Protein AF-A0A0F3RJ42-F1 (afdb_monomer_lite)

Structure (mmCIF, N/CA/C/O backbone):
data_AF-A0A0F3RJ42-F1
#
_entry.id   AF-A0A0F3RJ42-F1
#
loop_
_atom_site.group_PDB
_atom_site.id
_atom_site.type_symbol
_atom_site.label_atom_id
_atom_site.label_alt_id
_atom_site.label_comp_id
_atom_site.label_asym_id
_atom_site.label_entity_id
_atom_site.label_seq_id
_atom_site.pdbx_PDB_ins_code
_atom_site.Cartn_x
_atom_site.Cartn_y
_atom_site.Cartn_z
_atom_site.occupancy
_atom_site.B_iso_or_equiv
_atom_site.auth_seq_id
_atom_site.auth_comp_id
_atom_site.auth_asym_id
_atom_site.auth_atom_id
_atom_site.pdbx_PDB_model_num
ATOM 1 N N . MET A 1 1 ? -20.450 -3.547 22.075 1.00 48.34 1 MET A N 1
ATOM 2 C CA . MET A 1 1 ? -19.532 -4.074 21.037 1.00 48.34 1 MET A CA 1
ATOM 3 C C . MET A 1 1 ? -18.814 -2.887 20.416 1.00 48.34 1 MET A C 1
ATOM 5 O O . MET A 1 1 ? -19.511 -1.927 20.094 1.00 48.34 1 MET A O 1
ATOM 9 N N . PRO A 1 2 ? -17.475 -2.881 20.287 1.00 57.62 2 PRO A N 1
ATOM 10 C CA . PRO A 1 2 ? -16.811 -1.814 19.553 1.00 57.62 2 PRO A CA 1
ATOM 11 C C . PRO A 1 2 ? -17.298 -1.879 18.106 1.00 57.62 2 PRO A C 1
ATOM 13 O O . PRO A 1 2 ? -17.276 -2.944 17.488 1.00 57.62 2 PRO A O 1
ATOM 16 N N . LYS A 1 3 ? -17.813 -0.759 17.598 1.00 59.75 3 LYS A N 1
ATOM 17 C CA . LYS A 1 3 ? -18.246 -0.618 16.206 1.00 59.75 3 LYS A CA 1
ATOM 18 C C . LYS A 1 3 ? -17.030 -0.965 15.342 1.00 59.75 3 LYS A C 1
ATOM 20 O O . LYS A 1 3 ? -15.992 -0.324 15.499 1.00 59.75 3 LYS A O 1
ATOM 25 N N . ALA A 1 4 ? -17.119 -2.024 14.537 1.00 63.81 4 ALA A N 1
ATOM 26 C CA . ALA A 1 4 ? -16.021 -2.442 13.675 1.00 63.81 4 ALA A CA 1
ATOM 27 C C . ALA A 1 4 ? -15.678 -1.262 12.764 1.00 63.81 4 ALA A C 1
ATOM 29 O O . ALA A 1 4 ? -16.504 -0.860 11.950 1.00 63.81 4 ALA A O 1
ATOM 30 N N . ASP A 1 5 ? -14.518 -0.655 12.994 1.00 67.31 5 ASP A N 1
ATOM 31 C CA . ASP A 1 5 ? -14.036 0.463 12.198 1.00 67.31 5 ASP A CA 1
ATOM 32 C C . ASP A 1 5 ? -13.495 -0.113 10.883 1.00 67.31 5 ASP A C 1
ATOM 34 O O . ASP A 1 5 ? -12.494 -0.837 10.900 1.00 67.31 5 ASP A O 1
ATOM 38 N N . PRO A 1 6 ? -14.196 0.101 9.765 1.00 64.06 6 PRO A N 1
ATOM 39 C CA . PRO A 1 6 ? -13.918 -0.580 8.523 1.00 64.06 6 PRO A CA 1
ATOM 40 C C . PRO A 1 6 ? -12.826 0.159 7.739 1.00 64.06 6 PRO A C 1
ATOM 42 O O . PRO A 1 6 ? -13.089 0.776 6.706 1.00 64.06 6 PRO A O 1
ATOM 45 N N . ALA A 1 7 ? -11.583 0.127 8.217 1.00 67.81 7 ALA A N 1
ATOM 46 C CA . ALA A 1 7 ? -10.468 0.538 7.373 1.00 67.81 7 ALA A CA 1
ATOM 47 C C . ALA A 1 7 ? -10.206 -0.547 6.333 1.00 67.81 7 ALA A C 1
ATOM 49 O O . ALA A 1 7 ? -9.675 -1.614 6.635 1.00 67.81 7 ALA A O 1
ATOM 50 N N . PHE A 1 8 ? -10.605 -0.270 5.096 1.00 68.75 8 PHE A N 1
ATOM 51 C CA . PHE A 1 8 ? -10.432 -1.192 3.985 1.00 68.75 8 PHE A CA 1
ATOM 52 C C . PHE A 1 8 ? -9.516 -0.587 2.930 1.00 68.75 8 PHE A C 1
ATOM 54 O O . PHE A 1 8 ? -9.709 0.550 2.497 1.00 68.75 8 PHE A O 1
ATOM 61 N N . LEU A 1 9 ? -8.565 -1.389 2.463 1.00 72.44 9 LEU A N 1
ATOM 62 C CA . LEU A 1 9 ? -7.912 -1.167 1.182 1.00 72.44 9 LEU A CA 1
ATOM 63 C C . LEU A 1 9 ? -8.943 -1.430 0.076 1.00 72.44 9 LEU A C 1
ATOM 65 O O . LEU A 1 9 ? -9.423 -2.555 -0.059 1.00 72.44 9 LEU A O 1
ATOM 69 N N . LYS A 1 10 ? -9.285 -0.415 -0.724 1.00 78.31 10 LYS A N 1
ATOM 70 C CA . LYS A 1 10 ? -10.101 -0.620 -1.929 1.00 78.31 10 LYS A CA 1
ATOM 71 C C . LYS A 1 10 ? -9.199 -0.778 -3.137 1.00 78.31 10 LYS A C 1
ATOM 73 O O . LYS A 1 10 ? -8.414 0.116 -3.449 1.00 78.31 10 LYS A O 1
ATOM 78 N N . ILE A 1 11 ? -9.368 -1.893 -3.833 1.00 78.69 11 ILE A N 1
ATOM 79 C CA . ILE A 1 11 ? -8.638 -2.223 -5.052 1.00 78.69 11 ILE A CA 1
ATOM 80 C C . ILE A 1 11 ? -9.593 -2.053 -6.231 1.00 78.69 11 ILE A C 1
ATOM 82 O O . ILE A 1 11 ? -10.637 -2.698 -6.288 1.00 78.69 11 ILE A O 1
ATOM 86 N N . HIS A 1 12 ? -9.262 -1.145 -7.143 1.00 81.06 12 HIS A N 1
ATOM 87 C CA . HIS A 1 12 ? -10.036 -0.882 -8.347 1.00 81.06 12 HIS A CA 1
ATOM 88 C C . HIS A 1 12 ? -9.311 -1.510 -9.526 1.00 81.06 12 HIS A C 1
ATOM 90 O O . HIS A 1 12 ? -8.202 -1.095 -9.871 1.00 81.06 12 HIS A O 1
ATOM 96 N N . TYR A 1 13 ? -9.966 -2.478 -10.151 1.00 82.62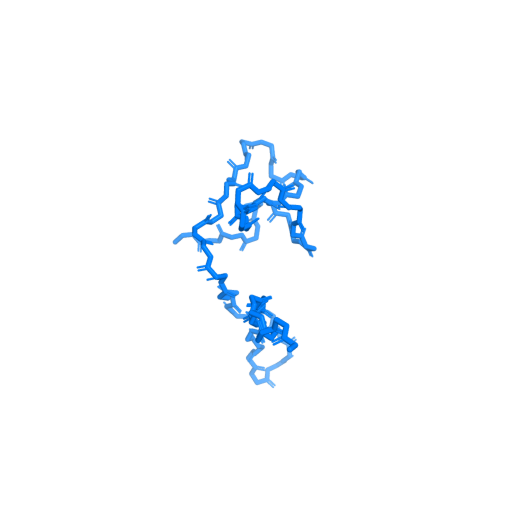 13 TYR A N 1
ATOM 97 C CA . TYR A 1 13 ? -9.526 -3.055 -11.410 1.00 82.62 13 TYR A CA 1
ATOM 98 C C . TYR A 1 13 ? -10.222 -2.350 -12.578 1.00 82.62 13 TYR A C 1
ATOM 100 O O . TYR A 1 13 ? -11.350 -1.867 -12.434 1.00 82.62 13 TYR A O 1
ATOM 108 N N . ASP A 1 14 ? -9.547 -2.248 -13.718 1.00 85.38 14 ASP A N 1
ATOM 109 C CA . ASP A 1 14 ? -10.174 -1.840 -14.973 1.00 85.38 14 ASP A CA 1
ATOM 110 C C . ASP A 1 14 ? -10.947 -3.003 -15.623 1.00 85.38 14 ASP A C 1
ATOM 112 O O . ASP A 1 14 ? -11.080 -4.094 -15.062 1.00 85.38 14 ASP A O 1
ATOM 116 N N . ARG A 1 15 ? -11.499 -2.756 -16.817 1.00 91.12 15 ARG A N 1
ATOM 117 C CA . ARG A 1 15 ? -12.267 -3.760 -17.569 1.00 91.12 15 ARG A CA 1
ATOM 118 C C . ARG A 1 15 ? -11.418 -4.944 -18.040 1.00 91.12 15 ARG A C 1
ATOM 120 O O . ARG A 1 15 ? -11.986 -6.001 -18.289 1.00 91.12 15 ARG A O 1
ATOM 127 N N . ASP A 1 16 ? -10.099 -4.777 -18.113 1.00 92.69 16 ASP A N 1
ATOM 128 C CA . ASP A 1 16 ? -9.148 -5.816 -18.510 1.00 92.69 16 ASP A CA 1
ATOM 129 C C . ASP A 1 16 ? -8.630 -6.609 -17.295 1.00 92.69 16 ASP A C 1
ATOM 131 O O . ASP A 1 16 ? -7.765 -7.476 -17.430 1.00 92.69 16 ASP A O 1
ATOM 135 N N . GLY A 1 17 ? -9.137 -6.316 -16.090 1.00 81.69 17 GLY A N 1
ATOM 136 C CA . GLY A 1 17 ? -8.693 -6.939 -14.846 1.00 81.69 17 GLY A CA 1
ATOM 137 C C . GLY A 1 17 ? -7.334 -6.430 -14.361 1.00 81.69 17 GLY A C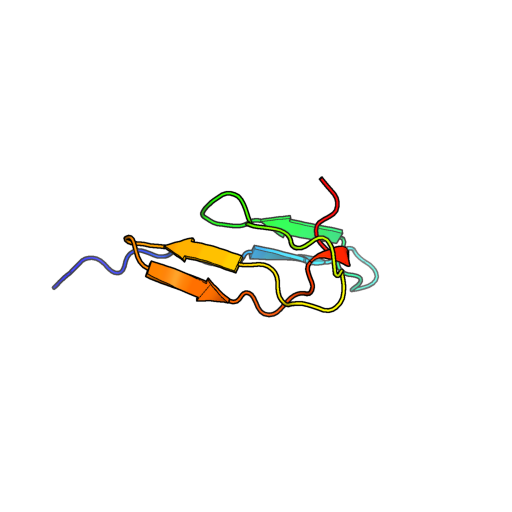 1
ATOM 138 O O . GLY A 1 17 ? -6.751 -7.023 -13.451 1.00 81.69 17 GLY A O 1
ATOM 139 N N . LYS A 1 18 ? -6.813 -5.337 -14.930 1.00 82.25 18 LYS A N 1
ATOM 140 C CA . LYS A 1 18 ? -5.5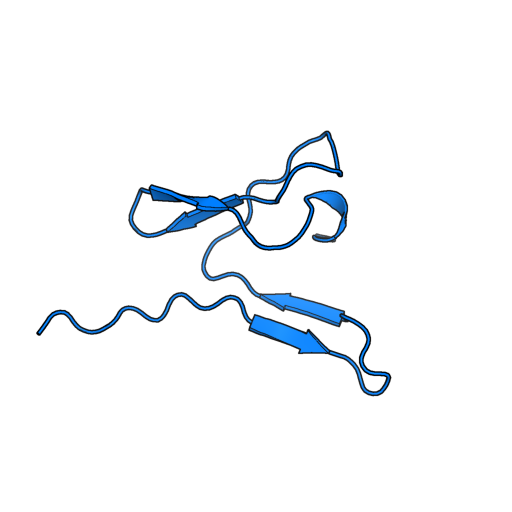72 -4.716 -14.463 1.00 82.25 18 LYS A CA 1
ATOM 141 C C . LYS A 1 18 ? -5.853 -3.784 -13.302 1.00 82.25 18 LYS A C 1
ATOM 143 O O . LYS A 1 18 ? -6.897 -3.141 -13.222 1.00 82.25 18 LYS A O 1
ATOM 148 N N . LEU A 1 19 ? -4.895 -3.706 -12.384 1.00 74.94 19 LEU A N 1
ATOM 149 C CA . LEU A 1 19 ? -4.959 -2.767 -11.276 1.00 74.94 19 LEU A CA 1
ATOM 150 C C . LEU A 1 19 ? -4.925 -1.332 -11.819 1.00 74.94 19 LEU A C 1
ATOM 152 O O . LEU A 1 19 ? -3.939 -0.932 -12.428 1.00 74.94 19 LEU A O 1
ATOM 156 N N . ASN A 1 20 ? -5.987 -0.570 -11.570 1.00 78.00 20 ASN A N 1
ATOM 157 C CA . ASN A 1 20 ? -6.120 0.814 -12.019 1.00 78.00 20 ASN A CA 1
ATOM 158 C C . ASN A 1 20 ? -5.892 1.802 -10.867 1.00 78.00 20 ASN A C 1
ATOM 160 O O . ASN A 1 20 ? -5.141 2.762 -10.995 1.00 78.00 20 ASN A O 1
ATOM 164 N N . LYS A 1 21 ? -6.523 1.563 -9.709 1.00 74.25 21 LYS A N 1
ATOM 165 C CA . LYS A 1 21 ? -6.431 2.470 -8.557 1.00 74.25 21 LYS A CA 1
ATOM 166 C C . LYS A 1 21 ? -6.475 1.725 -7.231 1.00 74.25 21 LYS A C 1
ATOM 168 O O . LYS A 1 21 ? -7.230 0.773 -7.055 1.00 74.25 21 LYS A O 1
ATOM 173 N N . LEU A 1 22 ? -5.712 2.222 -6.266 1.00 75.56 22 LEU A N 1
ATOM 174 C CA . LEU A 1 22 ? -5.764 1.800 -4.873 1.00 75.56 22 LEU A CA 1
ATOM 175 C C . LEU A 1 22 ? -6.275 2.973 -4.042 1.00 75.56 22 LEU A C 1
ATOM 177 O O . LEU A 1 22 ? -5.759 4.082 -4.157 1.00 75.56 22 LEU A O 1
ATOM 181 N N . SER A 1 23 ? -7.303 2.748 -3.228 1.00 75.81 23 SER A N 1
ATOM 182 C CA . SER A 1 23 ? -7.758 3.744 -2.255 1.00 75.81 23 SER A CA 1
ATOM 183 C C . SER A 1 23 ? -7.462 3.241 -0.855 1.00 75.81 23 SER A C 1
ATOM 185 O O . SER A 1 23 ? -7.875 2.141 -0.479 1.00 75.81 23 SER A O 1
ATOM 187 N N . LEU A 1 24 ? -6.734 4.056 -0.103 1.00 76.81 24 LEU A N 1
ATOM 188 C CA . LEU A 1 24 ? -6.314 3.765 1.258 1.00 76.81 24 LEU A CA 1
ATOM 189 C C . LEU A 1 24 ? -7.133 4.582 2.260 1.00 76.81 24 LEU A C 1
ATOM 191 O O . LEU A 1 24 ? -7.568 5.684 1.924 1.00 76.81 24 LEU A O 1
ATOM 195 N N . PRO A 1 25 ? -7.334 4.065 3.485 1.00 73.44 25 PRO A N 1
ATOM 196 C CA . PRO A 1 25 ? -8.023 4.803 4.541 1.00 73.44 25 PRO A CA 1
ATOM 197 C C . PRO A 1 25 ? -7.241 6.051 4.966 1.00 73.44 25 PRO A C 1
ATOM 199 O O . PRO A 1 25 ? -7.844 7.067 5.291 1.00 73.44 25 PRO A O 1
ATOM 202 N N . ASN A 1 26 ? -5.910 5.977 4.919 1.00 80.19 26 ASN A N 1
ATOM 203 C CA . ASN A 1 26 ? -4.998 7.066 5.239 1.00 80.19 26 ASN A CA 1
ATOM 204 C C . ASN A 1 26 ? -3.917 7.179 4.155 1.00 80.19 26 ASN A C 1
ATOM 206 O O . ASN A 1 26 ? -3.639 6.184 3.475 1.00 80.19 26 ASN A O 1
ATOM 210 N N . PRO A 1 27 ? -3.282 8.354 3.998 1.00 83.56 27 PRO A N 1
ATOM 211 C CA . PRO A 1 27 ? -2.163 8.520 3.080 1.00 83.56 27 PRO A CA 1
ATOM 212 C C . PRO A 1 27 ? -1.077 7.455 3.313 1.00 83.56 27 PRO A C 1
ATOM 214 O O . PRO A 1 27 ? -0.725 7.186 4.467 1.00 83.56 27 PRO A O 1
ATOM 217 N N . PRO A 1 28 ? -0.562 6.817 2.250 1.00 86.06 28 PRO A N 1
ATOM 218 C CA . PRO A 1 28 ? 0.505 5.842 2.383 1.00 86.06 28 PRO A CA 1
ATOM 219 C C . PRO A 1 28 ? 1.836 6.512 2.719 1.00 86.06 28 PRO A C 1
ATOM 221 O O . PRO A 1 28 ? 2.136 7.613 2.261 1.00 86.06 28 PRO A O 1
ATOM 224 N N . ILE A 1 29 ? 2.670 5.788 3.455 1.00 88.75 29 ILE A N 1
ATOM 225 C CA . ILE A 1 29 ? 4.093 6.067 3.604 1.00 88.75 29 ILE A CA 1
ATOM 226 C C . ILE A 1 29 ? 4.819 5.216 2.563 1.00 88.75 29 ILE A C 1
ATOM 228 O O . ILE A 1 29 ? 4.693 3.988 2.550 1.00 88.75 29 ILE A O 1
ATOM 232 N N . ILE A 1 30 ? 5.554 5.885 1.681 1.00 88.75 30 ILE A N 1
ATOM 233 C CA . ILE A 1 30 ? 6.222 5.284 0.527 1.00 88.75 30 ILE A CA 1
ATOM 234 C C . ILE A 1 30 ? 7.733 5.350 0.751 1.00 88.75 30 ILE A C 1
ATOM 236 O O . ILE A 1 30 ? 8.269 6.390 1.138 1.00 88.75 30 ILE A O 1
ATOM 240 N N . PHE A 1 31 ? 8.431 4.242 0.507 1.00 86.56 31 PHE A N 1
ATOM 241 C CA . PHE A 1 31 ? 9.887 4.194 0.603 1.00 86.56 31 PHE A CA 1
ATOM 242 C C . PHE A 1 31 ? 10.559 4.540 -0.727 1.00 86.56 31 PHE A C 1
ATOM 244 O O . PHE A 1 31 ? 10.041 4.246 -1.800 1.00 86.56 31 PHE A O 1
ATOM 251 N N . HIS A 1 32 ? 11.776 5.092 -0.645 1.00 88.31 32 HIS A N 1
ATOM 252 C CA . HIS A 1 32 ? 12.622 5.338 -1.820 1.00 88.31 32 HIS A CA 1
ATOM 253 C C . HIS A 1 32 ? 12.972 4.029 -2.541 1.00 88.31 32 HIS A C 1
ATOM 255 O O . HIS A 1 32 ? 13.009 3.974 -3.768 1.00 88.31 32 HIS A O 1
ATOM 261 N N . ASN A 1 33 ? 13.199 2.957 -1.774 1.00 90.12 33 ASN A N 1
ATOM 262 C CA . ASN A 1 33 ? 13.302 1.619 -2.332 1.00 90.12 33 ASN A CA 1
ATOM 263 C C . ASN A 1 33 ? 11.903 1.114 -2.710 1.00 90.12 33 ASN A C 1
ATOM 265 O O . ASN A 1 33 ? 11.125 0.698 -1.850 1.00 90.12 33 ASN A O 1
ATOM 269 N N . GLN A 1 34 ? 11.613 1.117 -4.008 1.00 87.06 34 GLN A N 1
ATOM 270 C CA . GLN A 1 34 ? 10.308 0.754 -4.559 1.00 87.06 34 GLN A CA 1
ATOM 271 C C . GLN A 1 34 ? 9.900 -0.705 -4.301 1.00 87.06 34 GLN A C 1
ATOM 273 O O . GLN A 1 34 ? 8.719 -1.019 -4.427 1.00 87.06 34 GLN A O 1
ATOM 278 N N . TRP A 1 35 ? 10.843 -1.576 -3.919 1.00 87.88 35 TRP A N 1
ATOM 279 C CA . TRP A 1 35 ? 10.590 -2.982 -3.585 1.00 87.88 35 TRP A CA 1
ATOM 280 C C . TRP A 1 35 ? 10.022 -3.185 -2.177 1.00 87.88 35 TRP A C 1
ATOM 282 O O . TRP A 1 35 ? 9.468 -4.245 -1.891 1.00 87.88 35 TRP A O 1
ATOM 292 N N . TYR A 1 36 ? 10.139 -2.191 -1.292 1.00 90.75 36 TYR A N 1
ATOM 293 C CA . TYR A 1 36 ? 9.563 -2.282 0.047 1.00 90.75 36 TYR A CA 1
ATOM 294 C C . TYR A 1 36 ? 8.046 -2.110 0.020 1.00 90.75 36 TYR A C 1
ATOM 296 O O . TYR A 1 36 ? 7.532 -1.322 -0.783 1.00 90.75 36 TYR A O 1
ATOM 304 N N . PRO A 1 37 ? 7.317 -2.814 0.906 1.00 88.94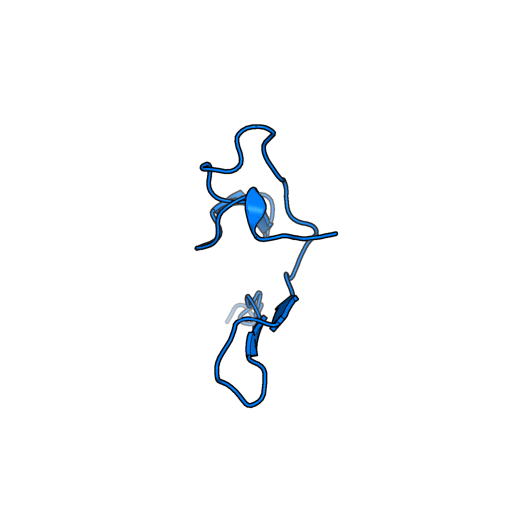 37 PRO A N 1
ATOM 305 C CA . PRO A 1 37 ? 5.881 -2.636 1.017 1.00 88.94 37 PRO A CA 1
ATOM 306 C C . PRO A 1 37 ? 5.566 -1.189 1.395 1.00 88.94 37 PRO A C 1
ATOM 308 O O . PRO A 1 37 ? 6.261 -0.588 2.218 1.00 88.94 37 PRO A O 1
ATOM 311 N N . ALA A 1 38 ? 4.518 -0.629 0.798 1.00 87.88 38 ALA A N 1
ATOM 312 C CA . ALA A 1 38 ? 3.978 0.638 1.266 1.00 87.88 38 ALA A CA 1
ATOM 313 C C . ALA A 1 38 ? 3.373 0.450 2.663 1.00 87.88 38 ALA A C 1
ATOM 315 O O . ALA A 1 38 ? 2.851 -0.622 2.981 1.00 87.88 38 ALA A O 1
ATOM 316 N N . LEU A 1 39 ? 3.420 1.489 3.492 1.00 88.88 39 LEU A N 1
ATOM 317 C CA . LEU A 1 39 ? 2.849 1.449 4.838 1.00 88.88 39 LEU A CA 1
ATOM 318 C C . LEU A 1 39 ? 1.692 2.430 4.962 1.00 88.88 39 LEU A C 1
ATOM 320 O O . LEU A 1 39 ? 1.538 3.348 4.163 1.00 88.88 39 LEU A O 1
ATOM 324 N N . THR A 1 40 ? 0.884 2.262 5.996 1.00 87.81 40 THR A N 1
ATOM 325 C CA . THR A 1 40 ? -0.116 3.245 6.404 1.00 87.81 40 THR A CA 1
ATOM 326 C C . THR A 1 40 ? -0.197 3.277 7.921 1.00 87.81 40 THR A C 1
ATOM 328 O O . THR A 1 40 ? 0.145 2.299 8.587 1.00 87.81 40 THR A O 1
ATOM 331 N N . VAL A 1 41 ? -0.637 4.399 8.478 1.00 87.12 41 VAL A N 1
ATOM 332 C CA . VAL A 1 41 ? -0.962 4.474 9.902 1.00 87.12 41 VAL A CA 1
ATOM 333 C C . VAL A 1 41 ? -2.439 4.166 10.053 1.00 87.12 41 VAL A C 1
ATOM 335 O O . VAL A 1 41 ? -3.267 4.798 9.402 1.00 87.12 41 VAL A O 1
ATOM 338 N N . TYR A 1 42 ? -2.791 3.226 10.918 1.00 82.12 42 TYR A N 1
ATOM 339 C CA . TYR A 1 42 ? -4.173 2.921 11.253 1.00 82.12 42 TYR A CA 1
ATOM 340 C C . TYR A 1 42 ? -4.316 2.773 12.765 1.00 82.12 42 TYR A C 1
ATOM 342 O O . TYR A 1 42 ? -3.595 2.007 13.390 1.00 82.12 42 TYR A O 1
ATOM 350 N N . LYS A 1 43 ? -5.219 3.557 1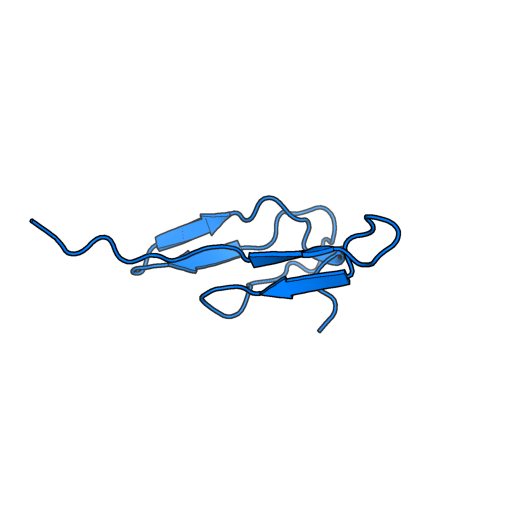3.371 1.00 84.12 43 LYS A N 1
ATOM 351 C CA . LYS A 1 43 ? -5.426 3.604 14.834 1.00 84.12 43 LYS A CA 1
ATOM 352 C C . LYS A 1 43 ? -4.144 3.820 15.657 1.00 84.12 43 LYS A C 1
ATOM 354 O O . LYS A 1 43 ? -4.030 3.329 16.773 1.00 84.12 43 LYS A O 1
ATOM 359 N N . GLY A 1 44 ? -3.195 4.584 15.117 1.00 85.12 44 GLY A N 1
ATOM 360 C CA . GLY A 1 44 ? -1.910 4.856 15.770 1.00 85.12 44 GLY A CA 1
ATOM 361 C C . GLY A 1 44 ? -0.868 3.748 15.601 1.00 85.12 44 GLY A C 1
ATOM 362 O O . GLY A 1 44 ? 0.260 3.921 16.051 1.00 85.12 44 GLY A O 1
ATOM 363 N N . GLU A 1 45 ? -1.205 2.654 14.916 1.00 88.06 45 GLU A N 1
ATOM 364 C CA . GLU A 1 45 ? -0.273 1.584 14.576 1.00 88.06 45 GLU A CA 1
ATOM 365 C C . GLU A 1 45 ? 0.201 1.696 13.128 1.00 88.06 45 GLU A C 1
ATOM 367 O O . GLU A 1 45 ? -0.517 2.169 12.244 1.00 88.06 45 GLU A O 1
ATOM 372 N N . LEU A 1 46 ? 1.432 1.250 12.886 1.00 87.88 46 LEU A N 1
ATOM 373 C CA . LEU A 1 46 ? 2.016 1.180 11.555 1.00 87.88 46 LEU A CA 1
ATOM 374 C C . LEU A 1 46 ? 1.663 -0.171 10.926 1.00 87.88 46 LEU A C 1
ATOM 376 O O . LEU A 1 46 ? 2.066 -1.219 11.427 1.00 87.88 46 LEU A O 1
ATOM 380 N N . CYS A 1 47 ? 0.932 -0.149 9.817 1.00 86.62 47 CYS A N 1
ATOM 381 C CA . CYS A 1 47 ? 0.506 -1.346 9.099 1.00 86.62 47 CYS A CA 1
ATOM 382 C C . CYS A 1 47 ? 1.189 -1.424 7.733 1.00 86.62 47 CYS A C 1
ATOM 384 O O . CYS A 1 47 ? 1.305 -0.415 7.032 1.00 86.62 47 CYS A O 1
ATOM 386 N N . SER A 1 48 ? 1.598 -2.625 7.324 1.00 88.19 48 SER A N 1
ATOM 387 C CA . SER A 1 48 ? 2.062 -2.881 5.961 1.00 88.19 48 SER A CA 1
ATOM 388 C C . SER A 1 48 ? 0.892 -3.127 5.014 1.00 88.19 48 SER A C 1
ATOM 390 O O . SER A 1 48 ? -0.117 -3.735 5.372 1.00 88.19 48 SER A O 1
ATOM 392 N N . LEU A 1 49 ? 1.028 -2.643 3.783 1.00 83.81 49 LEU A N 1
ATOM 393 C CA . LEU A 1 49 ? 0.070 -2.864 2.711 1.00 83.81 49 LEU A CA 1
ATOM 394 C C . LEU A 1 49 ? 0.577 -3.987 1.792 1.00 83.81 49 LEU A C 1
ATOM 396 O O . LEU A 1 49 ? 1.786 -4.111 1.587 1.00 83.81 49 LEU A O 1
ATOM 400 N N . PRO A 1 50 ? -0.318 -4.785 1.181 1.00 82.00 50 PRO A N 1
ATOM 401 C CA . PRO A 1 50 ? 0.045 -5.877 0.273 1.00 82.00 50 PRO A CA 1
ATOM 402 C C . PRO A 1 50 ? 0.435 -5.367 -1.130 1.00 82.00 50 PRO A C 1
ATOM 404 O O . PRO A 1 50 ? 0.069 -5.954 -2.144 1.00 82.00 50 PRO A O 1
ATOM 407 N N . ILE A 1 51 ? 1.127 -4.232 -1.196 1.00 81.19 51 ILE A N 1
ATOM 408 C CA . ILE A 1 51 ? 1.546 -3.535 -2.414 1.00 81.19 51 ILE A CA 1
ATOM 409 C C . ILE A 1 51 ? 2.928 -2.932 -2.178 1.00 81.19 51 ILE A C 1
ATOM 411 O O . ILE A 1 51 ? 3.255 -2.524 -1.061 1.00 81.19 51 ILE A O 1
ATOM 415 N N . SER A 1 52 ? 3.738 -2.852 -3.228 1.00 86.38 52 SER A N 1
ATOM 416 C CA . SER A 1 52 ? 5.045 -2.213 -3.140 1.00 86.38 52 SER A CA 1
ATOM 417 C C . SER A 1 52 ? 4.928 -0.689 -3.214 1.00 86.38 52 SER A C 1
ATOM 419 O O . SER A 1 52 ? 3.975 -0.136 -3.768 1.00 86.38 52 SER A O 1
ATOM 421 N N . SER A 1 53 ? 5.932 -0.003 -2.676 1.00 84.75 53 SER A N 1
ATOM 422 C CA . SER A 1 53 ? 6.049 1.457 -2.701 1.00 84.75 53 SER A CA 1
ATOM 423 C C . SER A 1 53 ? 6.046 2.019 -4.130 1.00 84.75 53 SER A C 1
ATOM 425 O O . SER A 1 53 ? 5.559 3.121 -4.349 1.00 84.75 53 SER A O 1
ATOM 427 N N . GLY A 1 54 ? 6.524 1.253 -5.118 1.00 78.44 54 GLY A N 1
ATOM 428 C CA . GLY A 1 54 ? 6.541 1.669 -6.526 1.00 78.44 54 GLY A CA 1
ATOM 429 C C . GLY A 1 54 ? 5.195 1.611 -7.261 1.00 78.44 54 GLY A C 1
ATOM 430 O O . GLY A 1 54 ? 5.087 2.179 -8.341 1.00 78.44 54 GLY A O 1
ATOM 431 N N . ILE A 1 55 ? 4.176 0.934 -6.715 1.00 73.19 55 ILE A N 1
ATOM 432 C CA . ILE A 1 55 ? 2.855 0.793 -7.367 1.00 73.19 55 ILE A CA 1
ATOM 433 C C . ILE A 1 55 ? 1.926 1.968 -7.031 1.00 73.19 55 ILE A C 1
ATOM 435 O O . ILE A 1 55 ? 0.986 2.255 -7.773 1.00 73.19 55 ILE A O 1
ATOM 439 N N . ILE A 1 56 ? 2.185 2.670 -5.927 1.00 65.25 56 ILE A N 1
ATOM 440 C CA . ILE A 1 56 ? 1.409 3.845 -5.539 1.00 65.25 56 ILE A CA 1
ATOM 441 C C . ILE A 1 56 ? 1.907 5.042 -6.357 1.00 65.25 56 ILE A C 1
ATOM 443 O O . ILE A 1 56 ? 2.746 5.818 -5.907 1.00 65.25 56 ILE A O 1
ATOM 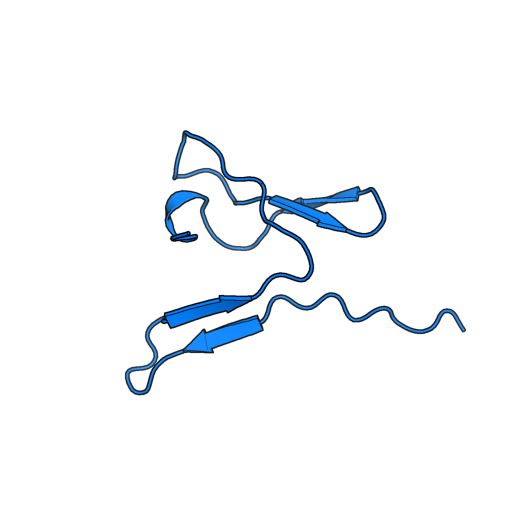447 N N . GLY A 1 57 ? 1.403 5.165 -7.584 1.00 54.28 57 GLY A N 1
ATOM 448 C CA . GLY A 1 57 ? 1.485 6.408 -8.344 1.00 54.28 57 GLY A CA 1
ATOM 449 C C . GLY A 1 57 ? 0.640 7.470 -7.644 1.00 54.28 57 GLY A C 1
ATOM 450 O O . GLY A 1 57 ? -0.566 7.277 -7.475 1.00 54.28 57 GLY A O 1
ATOM 451 N N . ILE A 1 58 ? 1.293 8.535 -7.184 1.00 46.34 58 ILE A N 1
ATOM 452 C CA . ILE A 1 58 ? 0.642 9.772 -6.731 1.00 46.34 58 ILE A CA 1
ATOM 453 C C . ILE A 1 58 ? 0.050 10.475 -7.954 1.00 46.34 58 ILE A C 1
ATOM 455 O O . ILE A 1 58 ? 0.764 10.527 -8.982 1.00 46.34 58 ILE A O 1
#

Secondary structure (DSSP, 8-state):
---------EEEE-TTS-EEEEE-SSPPB--SSTTSEEEEEETTEEEEEEEETTT---

Sequence (58 aa):
MPKADPAFLKIHYDRDGKLNKLSLPNPPIIFHNQWYPALTVYKGELCSLPISSGIIGI

Foldseek 3Di:
DPDPPDFDWDFDADPVRHTDDTDGPADWDADPPQQDFIWDADPNDIGGDPHTSVVPDD

Radius of gyration: 12.84 Å; chains: 1; bounding box: 33×17×40 Å

pLDDT: mean 79.12, std 10.81, range [46.34, 92.69]

Organism: NCBI:txid1268837